Protein AF-A0A2T3Q7P5-F1 (afdb_monomer_lite)

Sequence (77 aa):
MNREVRIVGASTFEERIAAVLAIEQHGERTEHIVHSVKYKDKHYTVEVHVFKTIVAEIVKKREFKLQGMQAKDMELG

pLDDT: mean 77.79, std 19.58, range [34.38, 95.06]

Organism: Photobacterium damselae (NCBI:txid38293)

Foldseek 3Di:
DDAAEEEAPDPDPQSVVQQVVVCVVDQVDQAWDFDWDDDPPDIWTWIWHHDSHTYIYTDPPDPPPPPDDDPDDDDDD

Secondary structure (DSSP, 8-state):
---EEEEES--SHHHHHHHHHHHHHHTTSSSEEEEEEEETTEEEEEEEEESSEEEEEEE--------S---------

Radius of gyration: 15.64 Å; chains: 1; bounding box: 25×28×50 Å

Structure (mmCIF, N/CA/C/O backbone):
data_AF-A0A2T3Q7P5-F1
#
_entry.id   AF-A0A2T3Q7P5-F1
#
loop_
_atom_site.group_PDB
_atom_site.id
_atom_site.type_symbol
_atom_site.label_atom_id
_atom_site.label_alt_id
_atom_site.label_comp_id
_atom_site.label_asym_id
_atom_site.label_entity_id
_atom_site.label_seq_id
_atom_site.pdbx_PDB_ins_code
_atom_site.Cartn_x
_atom_site.Cartn_y
_atom_site.Cartn_z
_atom_site.occupancy
_atom_site.B_iso_or_equiv
_atom_site.auth_seq_id
_atom_site.auth_comp_id
_atom_site.auth_asym_id
_atom_site.auth_atom_id
_atom_site.pdbx_PDB_model_num
ATOM 1 N N . MET A 1 1 ? -7.541 4.619 19.594 1.00 58.19 1 MET A N 1
ATOM 2 C CA . MET A 1 1 ? -7.899 3.292 19.043 1.00 58.19 1 MET A CA 1
ATOM 3 C C . MET A 1 1 ? -6.739 2.835 18.179 1.00 58.19 1 MET A C 1
ATOM 5 O O . MET A 1 1 ? -6.464 3.511 17.200 1.00 58.19 1 MET A O 1
ATOM 9 N N . ASN A 1 2 ? -6.055 1.743 18.526 1.00 68.31 2 ASN A N 1
ATOM 10 C CA . ASN A 1 2 ? -5.049 1.171 17.629 1.00 68.31 2 ASN A CA 1
ATOM 11 C C . ASN A 1 2 ? -5.787 0.327 16.585 1.00 68.31 2 ASN A C 1
ATOM 13 O O . ASN A 1 2 ? -6.340 -0.717 16.926 1.00 68.31 2 ASN A O 1
ATOM 17 N N . ARG A 1 3 ? -5.867 0.817 15.343 1.00 77.75 3 ARG A N 1
ATOM 18 C CA . ARG A 1 3 ? -6.358 0.025 14.208 1.00 77.75 3 ARG A CA 1
ATOM 19 C C . ARG A 1 3 ? -5.214 -0.865 13.734 1.00 77.75 3 ARG A C 1
ATOM 21 O O . ARG A 1 3 ? -4.097 -0.389 13.557 1.00 77.75 3 ARG A O 1
ATOM 28 N N . GLU A 1 4 ? -5.482 -2.151 13.551 1.00 88.00 4 GLU A N 1
ATOM 29 C CA . GLU A 1 4 ? -4.512 -3.054 12.930 1.00 88.00 4 GLU A CA 1
ATOM 30 C C . GLU A 1 4 ? -4.292 -2.630 11.467 1.00 88.00 4 GLU A C 1
ATOM 32 O O . GLU A 1 4 ? -5.242 -2.220 10.796 1.00 88.00 4 GLU A O 1
ATOM 37 N N . VAL A 1 5 ? -3.052 -2.712 10.979 1.00 88.44 5 VAL A N 1
ATOM 38 C CA . VAL A 1 5 ? -2.686 -2.382 9.594 1.00 88.44 5 VAL A CA 1
ATOM 39 C C . VAL A 1 5 ? -2.273 -3.656 8.868 1.00 88.44 5 VAL A C 1
ATOM 41 O O . VAL A 1 5 ? -1.438 -4.413 9.362 1.00 88.44 5 VAL A O 1
ATOM 44 N N . ARG A 1 6 ? -2.830 -3.885 7.677 1.00 90.56 6 ARG A N 1
ATOM 45 C CA . ARG A 1 6 ? -2.457 -4.995 6.791 1.00 90.56 6 ARG A CA 1
ATOM 46 C C . ARG A 1 6 ? -2.094 -4.471 5.410 1.00 90.56 6 ARG A C 1
ATOM 48 O O . ARG A 1 6 ? -2.818 -3.653 4.854 1.00 90.56 6 ARG A O 1
ATOM 55 N N . ILE A 1 7 ? -1.000 -4.978 4.847 1.00 91.88 7 ILE A N 1
ATOM 56 C CA . ILE A 1 7 ? -0.567 -4.666 3.480 1.00 91.88 7 ILE A CA 1
ATOM 57 C C . ILE A 1 7 ? -0.662 -5.942 2.642 1.00 91.88 7 ILE A C 1
ATOM 59 O O . ILE A 1 7 ? -0.061 -6.957 2.993 1.00 91.88 7 ILE A O 1
ATOM 63 N N . VAL A 1 8 ? -1.411 -5.892 1.542 1.00 90.88 8 VAL A N 1
ATOM 64 C CA . VAL A 1 8 ? -1.692 -7.032 0.658 1.00 90.88 8 VAL A CA 1
ATOM 65 C C . VAL A 1 8 ? -1.100 -6.778 -0.730 1.00 90.88 8 VAL A C 1
ATOM 67 O O . VAL A 1 8 ? -1.089 -5.652 -1.224 1.00 90.88 8 VAL A O 1
ATOM 70 N N . GLY A 1 9 ? -0.558 -7.822 -1.364 1.00 86.62 9 GLY A N 1
ATOM 71 C CA . GLY A 1 9 ? -0.049 -7.754 -2.742 1.00 86.62 9 GLY A CA 1
ATOM 72 C C . GLY A 1 9 ? 1.298 -7.037 -2.926 1.00 86.62 9 GLY A C 1
ATOM 73 O O . GLY A 1 9 ? 1.830 -7.032 -4.037 1.00 86.62 9 GLY A O 1
ATOM 74 N N . ALA A 1 10 ? 1.883 -6.482 -1.858 1.00 90.12 10 ALA A N 1
ATOM 75 C CA . ALA A 1 10 ? 3.201 -5.849 -1.881 1.00 90.12 10 ALA A CA 1
ATOM 76 C C . ALA A 1 10 ? 4.334 -6.889 -1.778 1.00 90.12 10 ALA A C 1
ATOM 78 O O . ALA A 1 10 ? 4.649 -7.407 -0.705 1.00 90.12 10 ALA A O 1
ATOM 79 N N . SER A 1 11 ? 4.970 -7.181 -2.905 1.00 91.06 11 SER A N 1
ATOM 80 C CA . SER A 1 11 ? 6.118 -8.078 -3.046 1.00 91.06 11 SER A CA 1
ATOM 81 C C . SER A 1 11 ? 7.456 -7.345 -2.891 1.00 91.06 11 SER A C 1
ATOM 83 O O . SER A 1 11 ? 8.417 -7.941 -2.404 1.00 91.06 11 SER A O 1
ATOM 85 N N . THR A 1 12 ? 7.537 -6.061 -3.258 1.00 92.69 12 THR A N 1
ATOM 86 C CA . THR A 1 12 ? 8.786 -5.278 -3.183 1.00 92.69 12 THR A CA 1
ATOM 87 C C . THR A 1 12 ? 8.805 -4.280 -2.023 1.00 92.69 12 THR A C 1
ATOM 89 O O . THR A 1 12 ? 7.787 -4.007 -1.383 1.00 92.69 12 THR A O 1
ATOM 92 N N . PHE A 1 13 ? 9.990 -3.737 -1.723 1.00 92.06 13 PHE A N 1
ATOM 93 C CA . PHE A 1 13 ? 10.130 -2.680 -0.721 1.00 92.06 13 PHE A CA 1
ATOM 94 C C . PHE A 1 13 ? 9.387 -1.410 -1.149 1.00 92.06 13 PHE A C 1
ATOM 96 O O . PHE A 1 13 ? 8.668 -0.826 -0.347 1.00 92.06 13 PHE A O 1
ATOM 103 N N . GLU A 1 14 ? 9.491 -1.020 -2.418 1.00 93.12 14 GLU A N 1
ATOM 104 C CA . GLU A 1 14 ? 8.810 0.159 -2.954 1.00 93.12 14 GLU A CA 1
ATOM 105 C C . GLU A 1 14 ? 7.286 0.033 -2.886 1.00 93.12 14 GLU A C 1
ATOM 107 O O . GLU A 1 14 ? 6.613 0.996 -2.533 1.00 93.12 14 GLU A O 1
ATOM 112 N N . GLU A 1 15 ? 6.743 -1.156 -3.161 1.00 92.88 15 GLU A N 1
ATOM 113 C CA . GLU A 1 15 ? 5.310 -1.438 -3.024 1.00 92.88 15 GLU A CA 1
ATOM 114 C C . GLU A 1 15 ? 4.842 -1.287 -1.567 1.00 92.88 15 GLU A C 1
ATOM 116 O O . GLU A 1 15 ? 3.781 -0.720 -1.311 1.00 92.88 15 GLU A O 1
ATOM 121 N N . ARG A 1 16 ? 5.654 -1.722 -0.591 1.00 93.69 16 ARG A N 1
ATOM 122 C CA . ARG A 1 16 ? 5.355 -1.512 0.837 1.00 93.69 16 ARG A CA 1
ATOM 123 C C . ARG A 1 16 ? 5.388 -0.035 1.220 1.00 93.69 16 ARG A C 1
ATOM 125 O O . ARG A 1 16 ? 4.497 0.409 1.935 1.00 93.69 16 ARG A O 1
ATOM 132 N N . ILE A 1 17 ? 6.366 0.726 0.726 1.00 95.06 17 ILE A N 1
ATOM 133 C CA . ILE A 1 17 ? 6.431 2.175 0.962 1.00 95.06 17 ILE A CA 1
ATOM 134 C C . ILE A 1 17 ? 5.211 2.878 0.362 1.00 95.06 17 ILE A C 1
ATOM 136 O O . ILE A 1 17 ? 4.597 3.700 1.034 1.00 95.06 17 ILE A O 1
ATOM 140 N N . ALA A 1 18 ? 4.806 2.520 -0.859 1.00 93.25 18 ALA A N 1
ATOM 141 C CA . ALA A 1 18 ? 3.608 3.080 -1.475 1.00 93.25 18 ALA A CA 1
ATOM 142 C C . ALA A 1 18 ? 2.342 2.788 -0.650 1.00 93.25 18 ALA A C 1
ATOM 144 O O . ALA A 1 18 ? 1.536 3.686 -0.419 1.00 93.25 18 ALA A O 1
ATOM 145 N N . ALA A 1 19 ? 2.191 1.559 -0.147 1.00 93.44 19 ALA A N 1
ATOM 146 C CA . ALA A 1 19 ? 1.078 1.202 0.726 1.00 93.44 19 ALA A CA 1
ATOM 147 C C . ALA A 1 19 ? 1.068 2.014 2.034 1.00 93.44 19 ALA A C 1
ATOM 149 O O . ALA A 1 19 ? 0.015 2.510 2.429 1.00 93.44 19 ALA A O 1
ATOM 150 N N . VAL A 1 20 ? 2.228 2.195 2.677 1.00 93.75 20 VAL A N 1
ATOM 151 C CA . VAL A 1 20 ? 2.352 3.005 3.902 1.00 93.75 20 VAL A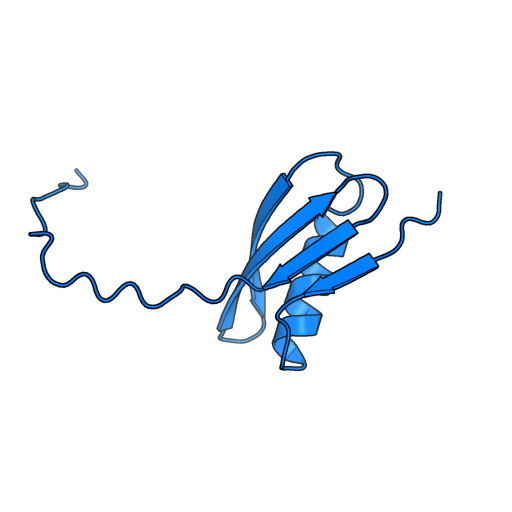 CA 1
ATOM 152 C C . VAL A 1 20 ? 1.978 4.463 3.643 1.00 93.75 20 VAL A C 1
ATOM 154 O O . VAL A 1 20 ? 1.170 5.001 4.389 1.00 93.75 20 VAL A O 1
ATOM 157 N N . LEU A 1 21 ? 2.472 5.073 2.562 1.00 94.06 21 LEU A N 1
ATOM 158 C CA . LEU A 1 21 ? 2.132 6.458 2.207 1.00 94.06 21 LEU A CA 1
ATOM 159 C C . LEU A 1 21 ? 0.618 6.645 2.009 1.00 94.06 21 LEU A C 1
ATOM 161 O O . LEU A 1 21 ? 0.038 7.616 2.493 1.00 94.06 21 LEU A O 1
ATOM 165 N N . ALA A 1 22 ? -0.042 5.690 1.347 1.00 92.38 22 ALA A N 1
ATOM 166 C CA . ALA A 1 22 ? -1.492 5.723 1.176 1.00 92.38 22 ALA A CA 1
ATOM 167 C C . ALA A 1 22 ? -2.235 5.591 2.521 1.00 92.38 22 ALA A C 1
ATOM 169 O O . ALA A 1 22 ? -3.242 6.264 2.741 1.00 92.38 22 ALA A O 1
ATOM 170 N N . ILE A 1 23 ? -1.732 4.760 3.442 1.00 92.38 23 ILE A N 1
ATOM 171 C CA . ILE A 1 23 ? -2.289 4.610 4.795 1.00 92.38 23 ILE A CA 1
ATOM 172 C C . ILE A 1 23 ? -2.097 5.882 5.620 1.00 92.38 23 ILE A C 1
ATOM 174 O O . ILE A 1 23 ? -3.040 6.306 6.278 1.00 92.38 23 ILE A O 1
ATOM 178 N N . GLU A 1 24 ? -0.925 6.512 5.586 1.00 91.50 24 GLU A N 1
ATOM 179 C CA . GLU A 1 24 ? -0.670 7.762 6.315 1.00 91.50 24 GLU A CA 1
ATOM 180 C C . GLU A 1 24 ? -1.636 8.871 5.882 1.00 91.50 24 GLU A C 1
ATOM 182 O O . GLU A 1 24 ? -2.119 9.638 6.711 1.00 91.50 24 GLU A O 1
ATOM 187 N N . GLN A 1 25 ? -1.986 8.920 4.595 1.00 91.19 25 GLN A N 1
ATOM 188 C CA . GLN A 1 25 ? -2.892 9.934 4.064 1.00 91.19 25 GLN A CA 1
ATOM 189 C C . GLN A 1 25 ? -4.381 9.642 4.321 1.00 91.19 25 GLN A C 1
ATOM 191 O O . GLN A 1 25 ? -5.204 10.564 4.368 1.00 91.19 25 GLN A O 1
ATOM 196 N N . HIS A 1 26 ? -4.757 8.367 4.440 1.00 90.62 26 HIS A N 1
ATOM 197 C CA . HIS A 1 26 ? -6.160 7.948 4.386 1.00 90.62 26 HIS A CA 1
ATOM 198 C C . HIS A 1 26 ?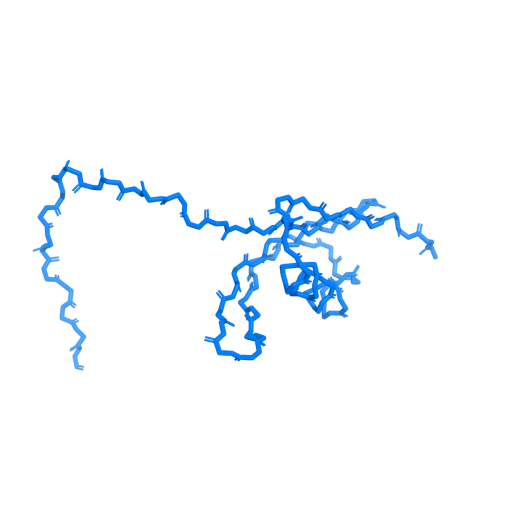 -6.633 7.090 5.566 1.00 90.62 26 HIS A C 1
ATOM 200 O O . HIS A 1 26 ? -7.835 6.888 5.714 1.00 90.62 26 HIS A O 1
ATOM 206 N N . GLY A 1 27 ? -5.739 6.630 6.440 1.00 84.62 27 GLY A N 1
ATOM 207 C CA . GLY A 1 27 ? -6.012 5.650 7.497 1.00 84.62 27 GLY A CA 1
ATOM 208 C C . GLY A 1 27 ? -6.975 6.105 8.600 1.00 84.62 27 GLY A C 1
ATOM 209 O O . GLY A 1 27 ? -7.492 5.271 9.349 1.00 84.62 27 GLY A O 1
ATOM 210 N N . GLU A 1 28 ? -7.260 7.405 8.698 1.00 86.25 28 GLU A N 1
ATOM 211 C CA . GLU A 1 28 ? -8.259 7.949 9.627 1.00 86.25 28 GLU A CA 1
ATOM 212 C C . GLU A 1 28 ? -9.680 7.968 9.052 1.00 86.25 28 GLU A C 1
ATOM 214 O O . GLU A 1 28 ? -10.648 7.966 9.818 1.00 86.25 28 GLU A O 1
ATOM 219 N N . ARG A 1 29 ? -9.817 7.927 7.721 1.00 82.00 29 ARG A N 1
ATOM 220 C CA . ARG A 1 29 ? -11.113 7.974 7.029 1.00 82.00 29 ARG A CA 1
ATOM 221 C C . ARG A 1 29 ? -11.923 6.704 7.305 1.00 82.00 29 ARG A C 1
ATOM 223 O O . ARG A 1 29 ? -11.424 5.758 7.896 1.00 82.00 29 ARG A O 1
ATOM 230 N N . THR A 1 30 ? -13.199 6.684 6.936 1.00 82.00 30 THR A N 1
ATOM 231 C CA . THR A 1 30 ? -14.085 5.513 7.138 1.00 82.00 30 THR A CA 1
ATOM 232 C C . THR A 1 30 ? -14.756 5.121 5.829 1.00 82.00 30 THR A C 1
ATOM 234 O O . THR A 1 30 ? -15.962 4.923 5.745 1.00 82.00 30 THR A O 1
ATOM 237 N N . GLU A 1 31 ? -13.951 5.072 4.774 1.00 83.50 31 GLU A N 1
ATOM 238 C CA . GLU A 1 31 ? -14.388 4.801 3.411 1.00 83.50 31 GLU A CA 1
ATOM 239 C C . GLU A 1 31 ? -13.325 3.969 2.678 1.00 83.50 31 GLU A C 1
ATOM 241 O O . GLU A 1 31 ? -12.184 3.839 3.138 1.00 83.50 31 GLU A O 1
ATOM 246 N N . HIS A 1 32 ? -13.714 3.382 1.547 1.00 87.44 32 HIS A N 1
ATOM 247 C CA . HIS A 1 32 ? -12.790 2.745 0.610 1.00 87.44 32 HIS A CA 1
ATOM 248 C C . HIS A 1 32 ? -12.232 3.792 -0.350 1.00 87.44 32 HIS A C 1
ATOM 250 O O . HIS A 1 32 ? -12.981 4.608 -0.884 1.00 87.44 32 HIS A O 1
ATOM 256 N N . ILE A 1 33 ? -10.916 3.778 -0.554 1.00 89.06 33 ILE A N 1
ATOM 257 C CA . ILE A 1 33 ? -10.208 4.795 -1.332 1.00 89.06 33 ILE A CA 1
ATOM 258 C C . ILE A 1 33 ? -9.253 4.116 -2.297 1.00 89.06 33 ILE A C 1
ATOM 260 O O . ILE A 1 33 ? -8.389 3.348 -1.885 1.00 89.06 33 ILE A O 1
ATOM 264 N N . VAL A 1 34 ? -9.352 4.468 -3.575 1.00 90.06 34 VAL A N 1
ATOM 265 C CA . VAL A 1 34 ? -8.325 4.153 -4.570 1.00 90.06 34 VAL A CA 1
ATOM 266 C C . VAL A 1 34 ? -7.396 5.357 -4.677 1.00 90.06 34 VAL A C 1
ATOM 268 O O . VAL A 1 34 ? -7.828 6.452 -5.034 1.00 90.06 34 VAL A O 1
ATOM 271 N N . HIS A 1 35 ? -6.119 5.173 -4.362 1.00 88.62 35 HIS A N 1
ATOM 272 C CA . HIS A 1 35 ? -5.130 6.242 -4.324 1.00 88.62 35 HIS A CA 1
ATOM 273 C C . HIS A 1 35 ? -3.928 5.927 -5.225 1.00 88.62 35 HIS A C 1
ATOM 275 O O . HIS A 1 35 ? -3.429 4.804 -5.262 1.00 88.62 35 HIS A O 1
ATOM 281 N N . SER A 1 36 ? -3.450 6.930 -5.965 1.00 91.00 36 SER A N 1
ATOM 282 C CA . SER A 1 36 ? -2.278 6.801 -6.840 1.00 91.00 36 SER A CA 1
ATOM 283 C C . SER A 1 36 ? -1.045 7.400 -6.170 1.00 91.00 36 SER A C 1
ATOM 285 O O . SER A 1 36 ? -0.922 8.618 -6.080 1.00 91.00 36 SER A O 1
ATOM 287 N N . VAL A 1 37 ? -0.104 6.552 -5.755 1.00 90.31 37 VAL A N 1
ATOM 288 C CA . VAL A 1 37 ? 1.162 6.970 -5.139 1.00 90.31 37 VAL A CA 1
ATOM 289 C C . VAL A 1 37 ? 2.260 7.014 -6.190 1.00 90.31 37 VAL A C 1
ATOM 291 O O . VAL A 1 37 ? 2.517 6.020 -6.871 1.00 90.31 37 VAL A O 1
ATOM 294 N N . LYS A 1 38 ? 2.972 8.138 -6.288 1.00 88.50 38 LYS A N 1
ATOM 295 C CA . LYS A 1 38 ? 4.243 8.201 -7.015 1.00 88.50 38 LYS A CA 1
ATOM 296 C C . LYS A 1 38 ? 5.393 8.012 -6.030 1.00 88.50 38 LYS A C 1
ATOM 298 O O . LYS A 1 38 ? 5.536 8.794 -5.096 1.00 88.50 38 LYS A O 1
ATOM 303 N N . TYR A 1 39 ? 6.226 7.000 -6.254 1.00 84.75 39 TYR A N 1
ATOM 304 C CA . TYR A 1 39 ? 7.445 6.783 -5.476 1.00 84.75 39 TYR A CA 1
ATOM 305 C C . TYR A 1 39 ? 8.621 6.534 -6.420 1.00 84.75 39 TYR A C 1
ATOM 307 O O . TYR A 1 39 ? 8.608 5.581 -7.206 1.00 84.75 39 TYR A O 1
ATOM 315 N N . LYS A 1 40 ? 9.636 7.407 -6.344 1.00 88.69 40 LYS A N 1
ATOM 316 C CA . LYS A 1 40 ? 10.698 7.531 -7.359 1.00 88.69 40 LYS A CA 1
ATOM 317 C C . LYS A 1 40 ? 10.075 7.708 -8.757 1.00 88.69 40 LYS A C 1
ATOM 319 O O . LYS A 1 40 ? 9.187 8.543 -8.932 1.00 88.69 40 LYS A O 1
ATOM 324 N N . ASP A 1 41 ? 10.487 6.890 -9.721 1.00 87.69 41 ASP A N 1
ATOM 325 C CA . ASP A 1 41 ? 10.036 6.948 -11.116 1.00 87.69 41 ASP A CA 1
ATOM 326 C C . ASP A 1 41 ? 8.847 6.018 -11.413 1.00 87.69 41 ASP A C 1
ATOM 328 O O . ASP A 1 41 ? 8.509 5.784 -12.572 1.00 87.69 41 ASP A O 1
ATOM 332 N N . LYS A 1 42 ? 8.206 5.455 -10.378 1.00 85.56 42 LYS A N 1
ATOM 333 C CA . LYS A 1 42 ? 7.097 4.500 -10.519 1.00 85.56 42 LYS A CA 1
ATOM 334 C C . LYS A 1 42 ? 5.802 5.043 -9.923 1.00 85.56 42 LYS A C 1
ATOM 336 O O . LYS A 1 42 ? 5.799 5.682 -8.870 1.00 85.56 42 LYS A O 1
ATOM 341 N N . HIS A 1 43 ? 4.699 4.734 -10.597 1.00 89.06 43 HIS A N 1
ATOM 342 C CA . HIS A 1 43 ? 3.342 4.982 -10.122 1.00 89.06 43 HIS A CA 1
ATOM 343 C C . HIS A 1 43 ? 2.726 3.676 -9.623 1.00 89.06 43 HIS A C 1
ATOM 345 O O . HIS A 1 43 ? 2.750 2.664 -10.323 1.00 89.06 43 HIS A O 1
ATOM 351 N N . TYR A 1 44 ? 2.153 3.719 -8.427 1.00 88.12 44 TYR A N 1
ATOM 352 C CA . TYR A 1 44 ? 1.449 2.614 -7.791 1.00 88.12 44 TYR A CA 1
ATOM 353 C C . TYR A 1 44 ? -0.006 3.011 -7.587 1.00 88.12 44 TYR A C 1
ATOM 355 O O . TYR A 1 44 ? -0.295 4.128 -7.170 1.00 88.12 44 TYR A O 1
ATOM 363 N N . THR A 1 45 ? -0.924 2.096 -7.874 1.00 91.31 45 THR A N 1
ATOM 364 C CA . THR A 1 45 ? -2.323 2.228 -7.457 1.00 91.31 45 THR A CA 1
ATOM 365 C C . THR A 1 45 ? -2.503 1.407 -6.190 1.00 91.31 45 THR A C 1
ATOM 367 O O . THR A 1 45 ? -2.173 0.222 -6.174 1.00 91.31 45 THR A O 1
ATOM 370 N N . VAL A 1 46 ? -2.973 2.045 -5.124 1.00 90.38 46 VAL A N 1
ATOM 371 C CA . VAL A 1 46 ? -3.187 1.435 -3.814 1.00 90.38 46 VAL A CA 1
ATOM 372 C C . VAL A 1 46 ? -4.653 1.585 -3.445 1.00 90.38 46 VAL A C 1
ATOM 374 O O . VAL A 1 46 ? -5.185 2.692 -3.468 1.00 90.38 46 VAL A O 1
ATOM 377 N N . GLU A 1 47 ? -5.300 0.491 -3.078 1.00 90.94 47 GLU A N 1
ATOM 378 C CA . GLU A 1 47 ? -6.623 0.520 -2.466 1.00 90.94 47 GLU A CA 1
ATOM 379 C C . GLU A 1 47 ? -6.503 0.499 -0.950 1.00 90.94 47 GLU A C 1
ATOM 381 O O . GLU A 1 47 ? -5.900 -0.412 -0.392 1.00 90.94 47 GLU A O 1
ATOM 386 N N . VAL A 1 48 ? -7.084 1.488 -0.278 1.00 88.75 48 VAL A N 1
ATOM 387 C CA . VAL A 1 48 ? -7.130 1.580 1.179 1.00 88.75 48 VAL A CA 1
ATOM 388 C C . VAL A 1 48 ? -8.564 1.349 1.639 1.00 88.75 48 VAL A C 1
ATOM 390 O O . VAL A 1 48 ? -9.469 2.117 1.323 1.00 88.75 48 VAL A O 1
ATOM 393 N N . HIS A 1 49 ? -8.767 0.282 2.403 1.00 88.12 49 HIS A N 1
ATOM 394 C CA . HIS A 1 49 ? -10.039 -0.092 3.010 1.00 88.12 49 HIS A CA 1
ATOM 395 C C . HIS A 1 49 ? -9.970 0.199 4.506 1.00 88.12 49 HIS A C 1
ATOM 397 O O . HIS A 1 49 ? -9.208 -0.459 5.223 1.00 88.12 49 HIS A O 1
ATOM 403 N N . VAL A 1 50 ? -10.738 1.182 4.987 1.00 81.94 50 VAL A N 1
ATOM 404 C CA . VAL A 1 50 ? -10.702 1.585 6.399 1.00 81.94 50 VAL A CA 1
ATOM 405 C C . VAL A 1 50 ? -11.994 1.216 7.125 1.00 81.94 50 VAL A C 1
ATOM 407 O O . VAL A 1 50 ? -13.021 1.875 6.987 1.00 81.94 50 VAL A O 1
ATOM 410 N N . PHE A 1 51 ? -11.914 0.165 7.948 1.00 76.62 51 PHE A N 1
ATOM 411 C CA . PHE A 1 51 ? -13.002 -0.301 8.815 1.00 76.62 51 PHE A CA 1
ATOM 412 C C . PHE A 1 51 ? -12.518 -0.405 10.278 1.00 76.62 51 PHE A C 1
ATOM 414 O O . PHE A 1 51 ? -12.038 0.569 10.856 1.00 76.62 51 PHE A O 1
ATOM 421 N N . LYS A 1 52 ? -12.606 -1.598 10.895 1.00 76.06 52 LYS A N 1
ATOM 422 C CA . LYS A 1 52 ? -11.947 -1.922 12.180 1.00 76.06 52 LYS A CA 1
ATOM 423 C C . LYS A 1 52 ? -10.422 -2.082 12.039 1.00 76.06 52 LYS A C 1
ATOM 425 O O . LYS A 1 52 ? -9.688 -1.863 12.998 1.00 76.06 52 LYS A O 1
ATOM 430 N N . THR A 1 53 ? -9.980 -2.433 10.836 1.00 82.00 53 THR A N 1
ATOM 431 C CA . THR A 1 53 ? -8.591 -2.626 10.402 1.00 82.00 53 THR A CA 1
ATOM 432 C C . THR A 1 53 ? -8.387 -1.757 9.163 1.00 82.00 53 THR A C 1
ATOM 434 O O . THR A 1 53 ? -9.337 -1.549 8.403 1.00 82.00 53 THR A O 1
ATOM 437 N N . ILE A 1 54 ? -7.175 -1.246 8.967 1.00 87.56 54 ILE A N 1
ATOM 438 C CA . ILE A 1 54 ? -6.772 -0.561 7.739 1.00 87.56 54 ILE A CA 1
ATOM 439 C C . ILE A 1 54 ? -6.096 -1.594 6.839 1.00 87.56 54 ILE A C 1
ATOM 441 O O . ILE A 1 54 ? -5.079 -2.175 7.220 1.00 87.56 54 ILE A O 1
ATOM 445 N N . VAL A 1 55 ? -6.650 -1.831 5.654 1.00 89.44 55 VAL A N 1
ATOM 446 C CA . VAL A 1 55 ? -6.050 -2.724 4.655 1.00 89.44 55 VAL A CA 1
ATOM 447 C C . VAL A 1 55 ? -5.612 -1.895 3.459 1.00 89.44 55 VAL A C 1
ATOM 449 O O . VAL A 1 55 ? -6.448 -1.247 2.841 1.00 89.44 55 VAL A O 1
ATOM 452 N N . ALA A 1 56 ? -4.320 -1.919 3.138 1.00 90.69 56 ALA A N 1
ATOM 453 C CA . ALA A 1 56 ? -3.781 -1.343 1.914 1.00 90.69 56 ALA A CA 1
ATOM 454 C C . ALA A 1 56 ? -3.395 -2.454 0.936 1.00 90.69 56 ALA A C 1
ATOM 456 O O . ALA A 1 56 ? -2.539 -3.287 1.235 1.00 90.69 56 ALA A O 1
ATOM 457 N N . GLU A 1 57 ? -4.010 -2.467 -0.236 1.00 90.50 57 GLU A N 1
ATOM 458 C CA . GLU A 1 57 ? -3.751 -3.441 -1.288 1.00 90.50 57 GLU A CA 1
ATOM 459 C C . GLU A 1 57 ? -3.086 -2.770 -2.488 1.00 90.50 57 GLU A C 1
ATOM 461 O O . GLU A 1 57 ? -3.568 -1.764 -3.007 1.00 90.50 57 GLU A O 1
ATOM 466 N N . ILE A 1 58 ? -1.970 -3.337 -2.947 1.00 89.94 58 ILE A N 1
ATOM 467 C CA . ILE A 1 58 ? -1.318 -2.894 -4.181 1.00 89.94 58 ILE A CA 1
ATOM 468 C C . ILE A 1 58 ? -2.086 -3.463 -5.368 1.00 89.9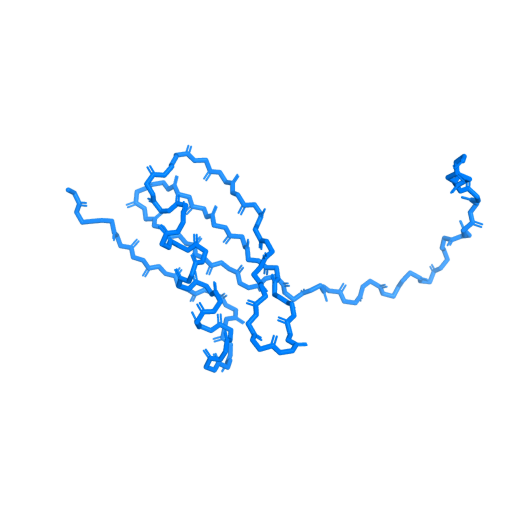4 58 ILE A C 1
ATOM 470 O O . ILE A 1 58 ? -2.008 -4.657 -5.666 1.00 89.94 58 ILE A O 1
ATOM 474 N N . VAL A 1 59 ? -2.777 -2.586 -6.093 1.00 85.81 59 VAL A N 1
ATOM 475 C CA . VAL A 1 59 ? -3.488 -2.951 -7.314 1.00 85.81 59 VAL A CA 1
ATOM 476 C C . VAL A 1 59 ? -2.487 -3.000 -8.458 1.00 85.81 59 VAL A C 1
ATOM 478 O O . VAL A 1 59 ? -2.171 -2.004 -9.113 1.00 85.81 59 VAL A O 1
ATOM 481 N N . LYS A 1 60 ? -1.985 -4.202 -8.728 1.00 77.00 60 LYS A N 1
ATOM 482 C CA . LYS A 1 60 ? -1.317 -4.494 -9.996 1.00 77.00 60 LYS A CA 1
ATOM 483 C C . LYS A 1 60 ? -2.436 -4.591 -11.019 1.00 77.00 60 LYS A C 1
ATOM 485 O O . LYS A 1 60 ? -3.244 -5.514 -10.924 1.00 77.00 60 LYS A O 1
ATOM 490 N N . LYS A 1 61 ? -2.537 -3.625 -11.947 1.00 64.69 61 LYS A N 1
ATOM 491 C CA . LYS A 1 61 ? -3.468 -3.724 -13.084 1.00 64.69 61 LYS A CA 1
ATOM 492 C C . LYS A 1 61 ? -3.333 -5.142 -13.634 1.00 64.69 61 LYS A C 1
ATOM 494 O O . LYS A 1 61 ? -2.275 -5.485 -14.159 1.00 64.69 61 LYS A O 1
ATOM 499 N N . ARG A 1 62 ? -4.368 -5.976 -13.474 1.00 50.47 62 ARG A N 1
ATOM 500 C CA . ARG A 1 62 ? -4.456 -7.213 -14.248 1.00 50.47 62 ARG A CA 1
ATOM 501 C C . ARG A 1 62 ? -4.313 -6.763 -15.690 1.00 50.47 62 ARG A C 1
ATOM 503 O O . ARG A 1 62 ? -5.060 -5.881 -16.116 1.00 50.47 62 ARG A O 1
ATOM 510 N N . GLU A 1 63 ? -3.338 -7.306 -16.407 1.00 38.84 63 GLU A N 1
ATOM 511 C CA . GLU A 1 63 ? -3.306 -7.186 -17.855 1.00 38.84 63 GLU A CA 1
ATOM 512 C C . GLU A 1 63 ? -4.604 -7.813 -18.365 1.00 38.84 63 GLU A C 1
ATOM 514 O O . GLU A 1 63 ? -4.707 -9.021 -18.571 1.00 38.84 63 GLU A O 1
ATOM 519 N N . PHE A 1 64 ? -5.644 -6.998 -18.512 1.00 38.78 64 PHE A N 1
ATOM 520 C CA . PHE A 1 64 ? -6.753 -7.346 -19.367 1.00 38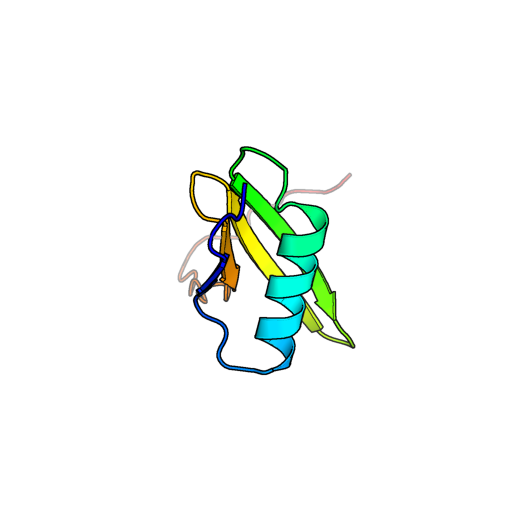.78 64 PHE A CA 1
ATOM 521 C C . PHE A 1 64 ? -6.150 -7.386 -20.766 1.00 38.78 64 PHE A C 1
ATOM 523 O O . PHE A 1 64 ? -5.972 -6.354 -21.411 1.00 38.78 64 PHE A O 1
ATOM 530 N N . LYS A 1 65 ? -5.808 -8.589 -21.238 1.00 38.75 65 LYS A N 1
ATOM 531 C CA . LYS A 1 65 ? -5.757 -8.847 -22.673 1.00 38.75 65 LYS A CA 1
ATOM 532 C C . LYS A 1 65 ? -7.177 -8.621 -23.181 1.00 38.75 65 LYS A C 1
ATOM 534 O O . LYS A 1 65 ? -7.981 -9.546 -23.222 1.00 38.75 65 LYS A O 1
ATOM 539 N N 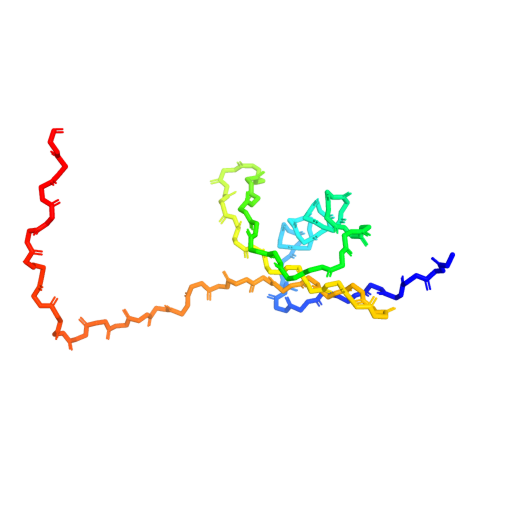. LEU A 1 66 ? -7.493 -7.375 -23.525 1.00 40.47 66 LEU A N 1
ATOM 540 C CA . LEU A 1 66 ? -8.632 -7.035 -24.362 1.00 40.47 66 LEU A CA 1
ATOM 541 C C . LEU A 1 66 ? -8.353 -7.629 -25.746 1.00 40.47 66 LEU A C 1
ATOM 543 O O . LEU A 1 66 ? -7.931 -6.942 -26.670 1.00 40.47 66 LEU A O 1
ATOM 547 N N . GLN A 1 67 ? -8.552 -8.939 -25.894 1.00 42.97 67 GLN A N 1
ATOM 548 C CA . GLN A 1 67 ? -8.870 -9.488 -27.200 1.00 42.97 67 GLN A CA 1
ATOM 549 C C . GLN A 1 67 ? -10.273 -8.989 -27.545 1.00 42.97 67 GLN A C 1
ATOM 551 O O . GLN A 1 67 ? -11.269 -9.567 -27.128 1.00 42.97 67 GLN A O 1
ATOM 556 N N . GLY A 1 68 ? -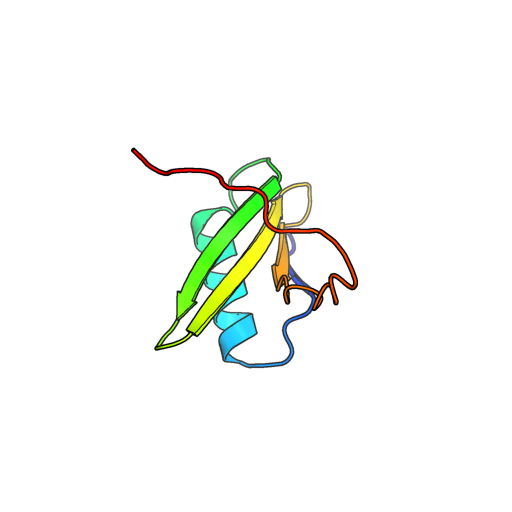10.327 -7.876 -28.277 1.00 47.66 68 GLY A N 1
ATOM 557 C CA . GLY A 1 68 ? -11.524 -7.458 -29.000 1.00 47.66 68 GLY A CA 1
ATOM 558 C C . GLY A 1 68 ? -12.461 -6.504 -28.264 1.00 47.66 68 GLY A C 1
ATOM 559 O O . GLY A 1 68 ? -13.630 -6.817 -28.085 1.00 47.66 68 GLY A O 1
ATOM 560 N N . MET A 1 69 ? -12.009 -5.290 -27.954 1.00 40.50 69 MET A N 1
ATOM 561 C CA . MET A 1 69 ? -12.915 -4.137 -28.012 1.00 40.50 69 MET A CA 1
ATOM 562 C C . MET A 1 69 ? -12.271 -3.077 -28.893 1.00 40.50 69 MET A C 1
ATOM 564 O O . MET A 1 69 ? -11.220 -2.532 -28.566 1.00 40.50 69 MET A O 1
ATOM 568 N N . GLN A 1 70 ? -12.890 -2.856 -30.054 1.00 40.88 70 GLN A N 1
ATOM 569 C CA . GLN A 1 70 ? -12.600 -1.735 -30.934 1.00 40.88 70 GLN A CA 1
ATOM 570 C C . GLN A 1 70 ? -12.606 -0.451 -30.107 1.00 40.88 70 GLN A C 1
ATOM 572 O O . GLN A 1 70 ? -13.610 -0.119 -29.476 1.00 40.88 70 GLN A O 1
ATOM 577 N N . ALA A 1 71 ? -11.483 0.261 -30.132 1.00 45.66 71 ALA A N 1
ATOM 578 C CA . ALA A 1 71 ? -11.443 1.666 -29.788 1.00 45.66 71 ALA A CA 1
ATOM 579 C C . ALA A 1 71 ? -12.375 2.393 -30.766 1.00 45.66 71 ALA A C 1
ATOM 581 O O . ALA A 1 71 ? -12.022 2.601 -31.924 1.00 45.66 71 ALA A O 1
ATOM 582 N N . LYS A 1 72 ? -13.597 2.688 -30.323 1.00 40.75 72 LYS A N 1
ATOM 583 C CA . LYS A 1 72 ? -14.394 3.752 -30.916 1.00 40.75 72 LYS A CA 1
ATOM 584 C C . LYS A 1 72 ? -14.134 5.002 -30.098 1.00 40.75 72 LYS A C 1
ATOM 586 O O . LYS A 1 72 ? -14.312 4.997 -28.883 1.00 40.75 72 LYS A O 1
ATOM 591 N N . ASP A 1 73 ? -13.637 5.984 -30.828 1.00 45.44 73 ASP A N 1
ATOM 592 C CA . ASP A 1 73 ? -13.394 7.376 -30.502 1.00 45.44 73 ASP A CA 1
ATOM 593 C C . ASP A 1 73 ? -14.103 7.882 -29.247 1.00 45.44 73 ASP A C 1
ATOM 595 O O . ASP A 1 73 ? -15.330 7.890 -29.149 1.00 45.44 73 ASP A O 1
ATOM 599 N N . MET A 1 74 ? -13.302 8.390 -28.316 1.00 40.47 74 MET A N 1
ATOM 600 C CA . MET A 1 74 ? -13.750 9.449 -27.431 1.00 40.47 74 MET A CA 1
ATOM 601 C C . MET A 1 74 ? -12.811 10.623 -27.677 1.00 40.47 74 MET A C 1
ATOM 603 O O . MET A 1 74 ? -11.715 10.698 -27.121 1.00 40.47 74 MET A O 1
ATOM 607 N N . GLU A 1 75 ? -13.229 11.471 -28.616 1.00 41.22 75 GLU A N 1
ATOM 608 C CA . GLU A 1 75 ? -12.682 12.802 -28.842 1.00 41.22 75 GLU A CA 1
ATOM 609 C C . GLU A 1 75 ? -12.652 13.548 -27.500 1.00 41.22 75 GLU A C 1
ATOM 611 O O . GLU A 1 75 ? -13.679 13.747 -26.849 1.00 41.22 75 GLU A O 1
ATOM 616 N N . LEU A 1 76 ? -11.451 13.926 -27.067 1.00 39.75 76 LEU A N 1
ATOM 617 C CA . LEU A 1 76 ? -11.265 15.024 -26.130 1.00 39.75 76 LEU A CA 1
ATOM 618 C C . LEU A 1 76 ? -11.278 16.291 -26.987 1.00 39.75 76 LEU A C 1
ATOM 620 O O . LEU A 1 76 ? -10.488 16.384 -27.928 1.00 39.75 76 LEU A O 1
ATOM 624 N N . GLY A 1 77 ? -12.234 17.180 -26.708 1.00 34.38 77 GLY A N 1
ATOM 625 C CA . GLY A 1 77 ? -12.402 18.457 -27.408 1.00 34.38 77 GLY A CA 1
ATOM 626 C C . GLY A 1 77 ? -11.259 19.445 -27.223 1.00 34.38 77 GLY A C 1
ATOM 627 O O . GLY A 1 77 ? -10.308 19.153 -26.462 1.00 34.38 77 GLY A O 1
#